Protein AF-A0A258ARG6-F1 (afdb_monomer)

Structure (mmCIF, N/CA/C/O back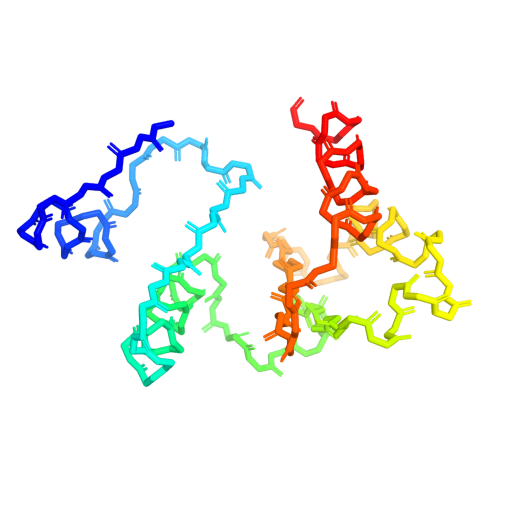bone):
data_AF-A0A258ARG6-F1
#
_entry.id   AF-A0A258ARG6-F1
#
loop_
_atom_site.group_PDB
_atom_site.id
_atom_site.type_symbol
_atom_site.label_atom_id
_atom_site.label_alt_id
_atom_site.label_comp_id
_atom_site.label_asym_id
_atom_site.label_entity_id
_atom_site.label_seq_id
_atom_site.pdbx_PDB_ins_code
_atom_site.Cartn_x
_atom_site.Cartn_y
_atom_site.Cartn_z
_atom_site.occupancy
_atom_site.B_iso_or_equiv
_atom_site.auth_seq_id
_atom_site.auth_comp_id
_atom_site.auth_asym_id
_atom_site.auth_atom_id
_atom_site.pdbx_PDB_model_num
ATOM 1 N N . MET A 1 1 ? -14.147 3.938 -5.040 1.00 82.50 1 MET A N 1
ATOM 2 C CA . MET A 1 1 ? -14.724 4.902 -4.072 1.00 82.50 1 MET A CA 1
ATOM 3 C C . MET A 1 1 ? -13.710 6.011 -3.817 1.00 82.50 1 MET A C 1
ATOM 5 O O . MET A 1 1 ? -12.545 5.684 -3.642 1.00 82.50 1 MET A O 1
ATOM 9 N N . LYS A 1 2 ? -14.116 7.288 -3.808 1.00 87.62 2 LYS A N 1
ATOM 10 C CA . LYS A 1 2 ? -13.242 8.425 -3.466 1.00 87.62 2 LYS A CA 1
ATOM 11 C C . LYS A 1 2 ? -13.753 9.072 -2.181 1.00 87.62 2 LYS A C 1
ATOM 13 O O . LYS A 1 2 ? -14.916 9.454 -2.134 1.00 87.62 2 LYS A O 1
ATOM 18 N N . LEU A 1 3 ? -12.889 9.199 -1.179 1.00 89.25 3 LEU A N 1
ATOM 19 C CA . LEU A 1 3 ? -13.179 9.879 0.085 1.00 89.25 3 LEU A CA 1
ATOM 20 C C . LEU A 1 3 ? -12.347 11.156 0.147 1.00 89.25 3 LEU A C 1
ATOM 22 O O . LEU A 1 3 ? -11.151 11.121 -0.142 1.00 89.25 3 LEU A O 1
ATOM 26 N N . VAL A 1 4 ? -12.974 12.282 0.484 1.00 90.06 4 VAL A N 1
ATOM 27 C CA . VAL A 1 4 ? -12.292 13.591 0.498 1.00 90.06 4 VAL A CA 1
ATOM 28 C C . VAL A 1 4 ? -12.453 14.287 1.840 1.00 90.06 4 VAL A C 1
ATOM 30 O O . VAL A 1 4 ? -11.516 14.927 2.316 1.00 90.06 4 VAL A O 1
ATOM 33 N N . LYS A 1 5 ? -13.621 14.167 2.479 1.00 90.88 5 LYS A N 1
ATOM 34 C CA . LYS A 1 5 ? -13.854 14.829 3.761 1.00 90.88 5 LYS A CA 1
ATOM 35 C C . LYS A 1 5 ? -13.190 14.034 4.876 1.00 90.88 5 LYS A C 1
ATOM 37 O O . LYS A 1 5 ? -13.329 12.817 4.955 1.00 90.88 5 LYS A O 1
ATOM 42 N N . ARG A 1 6 ? -12.511 14.738 5.782 1.00 89.44 6 ARG A N 1
ATOM 43 C CA . ARG A 1 6 ? -11.816 14.131 6.925 1.00 89.44 6 ARG A CA 1
ATOM 44 C C . ARG A 1 6 ? -12.701 13.164 7.741 1.00 89.44 6 ARG A C 1
ATOM 46 O O . ARG A 1 6 ? -12.235 12.050 7.961 1.00 89.44 6 ARG A O 1
ATOM 53 N N . PRO A 1 7 ? -13.960 13.496 8.097 1.00 92.62 7 PRO A N 1
ATOM 54 C CA . PRO 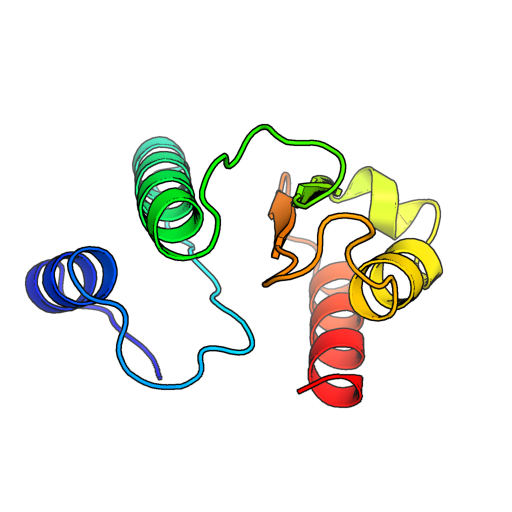A 1 7 ? -14.817 12.568 8.841 1.00 92.62 7 PRO A CA 1
ATOM 55 C C . PRO A 1 7 ? -15.118 11.267 8.084 1.00 92.62 7 PRO A C 1
ATOM 57 O O . PRO A 1 7 ? -15.183 10.203 8.687 1.00 92.62 7 PRO A O 1
ATOM 60 N N . GLU A 1 8 ? -15.262 11.331 6.756 1.00 91.69 8 GLU A N 1
ATOM 61 C CA . GLU A 1 8 ? -15.515 10.149 5.918 1.00 91.69 8 GLU A CA 1
ATOM 62 C C . GLU A 1 8 ? -14.287 9.230 5.878 1.00 91.69 8 GLU A C 1
ATOM 64 O O . GLU A 1 8 ? -14.414 8.009 5.950 1.00 91.69 8 GLU A O 1
ATOM 69 N N . ILE A 1 9 ? -13.090 9.822 5.803 1.00 92.38 9 ILE A N 1
ATOM 70 C CA . ILE A 1 9 ? -11.818 9.091 5.827 1.00 92.38 9 ILE A CA 1
ATOM 71 C C . ILE A 1 9 ? -11.631 8.405 7.183 1.00 92.38 9 ILE A C 1
ATOM 73 O O . ILE A 1 9 ? -11.323 7.218 7.226 1.00 92.38 9 ILE A O 1
ATOM 77 N N . GLU A 1 10 ? -11.833 9.126 8.287 1.00 92.06 10 GLU A N 1
ATOM 78 C CA . GLU A 1 10 ? -11.692 8.576 9.641 1.00 92.06 10 GLU A CA 1
ATOM 79 C C . GLU A 1 10 ? -12.705 7.450 9.902 1.00 92.06 10 GLU A C 1
ATOM 81 O O . GLU A 1 10 ? -12.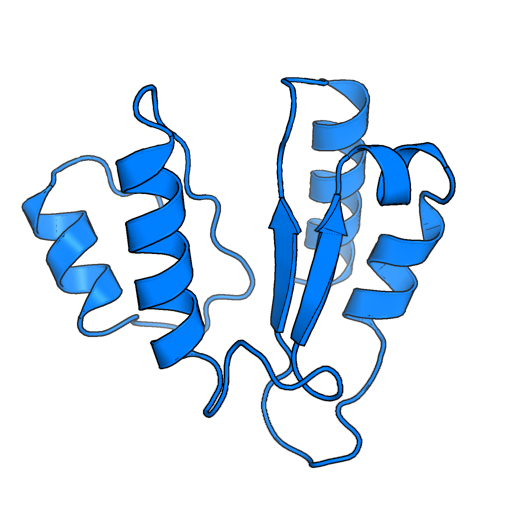326 6.391 10.404 1.00 92.06 10 GLU A O 1
ATOM 86 N N . ALA A 1 11 ? -13.963 7.619 9.479 1.00 92.38 11 ALA A N 1
ATOM 87 C CA . ALA A 1 11 ? -14.983 6.576 9.579 1.00 92.38 11 ALA A CA 1
ATOM 88 C C . ALA A 1 11 ? -14.608 5.316 8.779 1.00 92.38 11 ALA A C 1
ATOM 90 O O . ALA A 1 11 ? -14.757 4.195 9.274 1.00 92.38 11 ALA A O 1
ATOM 91 N N . PHE A 1 12 ? -14.075 5.487 7.566 1.00 92.19 12 PHE A N 1
ATOM 92 C CA . PHE A 1 12 ? -13.604 4.374 6.746 1.00 92.19 12 PHE A CA 1
ATOM 93 C C . PHE A 1 12 ? -12.395 3.660 7.361 1.00 92.19 12 PHE A C 1
ATOM 95 O O . PHE A 1 12 ? -12.366 2.435 7.392 1.00 92.19 12 PHE A O 1
ATOM 102 N N . LEU A 1 13 ? -11.412 4.395 7.888 1.00 91.44 13 LEU A N 1
ATOM 103 C CA . LEU A 1 13 ? -10.243 3.798 8.546 1.00 91.44 13 LEU A CA 1
ATOM 104 C C . LEU A 1 13 ? -10.622 3.057 9.836 1.00 91.44 13 LEU A C 1
ATOM 106 O O . LEU A 1 13 ? -10.018 2.035 10.163 1.00 91.44 13 LEU A O 1
ATOM 110 N N . ALA A 1 14 ? -11.634 3.541 10.562 1.00 91.69 14 ALA A N 1
ATOM 111 C CA . ALA A 1 14 ? -12.135 2.878 11.760 1.00 91.69 14 ALA A CA 1
ATOM 112 C C . ALA A 1 14 ? -12.783 1.523 11.436 1.00 91.69 14 ALA A C 1
ATOM 114 O O . ALA A 1 14 ? -12.536 0.536 12.139 1.00 91.69 14 ALA A O 1
ATOM 115 N N . LYS A 1 15 ? -13.584 1.471 10.365 1.00 89.88 15 LYS A N 1
ATOM 116 C CA . LYS A 1 15 ? -14.265 0.261 9.898 1.00 89.88 15 LYS A CA 1
ATOM 117 C C . LYS A 1 15 ? -14.288 0.224 8.364 1.00 89.88 15 LYS A C 1
ATOM 119 O O . LYS A 1 15 ? -15.264 0.691 7.773 1.00 89.88 15 LYS A O 1
ATOM 124 N N . PRO A 1 16 ? -13.257 -0.349 7.717 1.00 86.00 16 PRO A N 1
ATOM 125 C CA . PRO A 1 16 ? -13.226 -0.473 6.264 1.00 86.00 16 PRO A CA 1
ATOM 126 C C . PRO A 1 16 ? -14.390 -1.360 5.804 1.00 86.00 16 PRO A C 1
ATOM 128 O O . PRO A 1 16 ? -14.514 -2.502 6.245 1.00 86.00 16 PRO A O 1
ATOM 131 N N . GLN A 1 17 ? -15.286 -0.819 4.978 1.00 74.31 17 GLN A N 1
ATOM 132 C CA . GLN A 1 17 ? -16.470 -1.533 4.485 1.00 74.31 17 GLN A CA 1
ATOM 133 C C . GLN A 1 17 ? -16.260 -1.987 3.035 1.00 74.31 17 GLN A C 1
ATOM 135 O O . GLN A 1 17 ? -15.626 -1.269 2.263 1.00 74.31 17 GLN A O 1
ATOM 140 N N . ALA A 1 18 ? -16.860 -3.133 2.681 1.00 63.12 18 ALA A N 1
ATOM 141 C CA . ALA A 1 18 ? -16.764 -3.839 1.392 1.00 63.12 18 ALA A CA 1
ATOM 142 C C . ALA A 1 18 ? -15.425 -4.573 1.150 1.00 63.12 18 ALA A C 1
ATOM 144 O O . ALA A 1 18 ? -14.423 -4.273 1.808 1.00 63.12 18 ALA A O 1
ATOM 145 N N . PRO A 1 19 ? -15.372 -5.558 0.227 1.00 74.56 19 PRO A N 1
ATOM 146 C CA . PRO A 1 19 ? -14.091 -6.068 -0.239 1.00 74.56 19 PRO A CA 1
ATOM 147 C C . PRO A 1 19 ? -13.318 -4.925 -0.909 1.00 74.56 19 PRO A C 1
ATOM 149 O O . PRO A 1 19 ? -13.665 -4.448 -1.986 1.00 74.56 19 PRO A O 1
ATOM 152 N N . ILE A 1 20 ? -12.285 -4.445 -0.222 1.00 79.50 20 ILE A N 1
ATOM 153 C CA . ILE A 1 20 ? -11.331 -3.476 -0.756 1.00 79.50 20 ILE A CA 1
ATOM 154 C C . ILE A 1 20 ? -10.202 -4.276 -1.401 1.00 79.50 20 ILE A C 1
ATOM 156 O O . ILE A 1 20 ? -9.411 -4.901 -0.692 1.00 79.50 20 ILE A O 1
ATOM 160 N N . ASN A 1 21 ? -10.132 -4.256 -2.731 1.00 85.00 21 ASN A N 1
ATOM 161 C CA . ASN A 1 21 ? -9.046 -4.910 -3.470 1.00 85.00 21 ASN A CA 1
ATOM 162 C C . ASN A 1 21 ? -7.782 -4.034 -3.458 1.00 85.00 21 ASN A C 1
ATOM 164 O O . ASN A 1 21 ? -6.677 -4.547 -3.338 1.00 85.00 21 ASN A O 1
ATOM 168 N N . ALA A 1 22 ? -7.945 -2.705 -3.470 1.00 89.50 22 ALA A N 1
ATOM 169 C CA . ALA A 1 22 ? -6.850 -1.752 -3.298 1.00 89.50 22 ALA A CA 1
ATOM 170 C C . ALA A 1 22 ? -7.314 -0.415 -2.703 1.00 89.50 22 ALA A C 1
ATOM 172 O O . ALA A 1 22 ? -8.474 -0.015 -2.836 1.00 89.50 22 ALA A O 1
ATOM 173 N N . CYS A 1 23 ? -6.381 0.300 -2.071 1.00 91.94 23 CYS A N 1
ATOM 174 C CA . CYS A 1 23 ? -6.590 1.643 -1.541 1.00 91.94 23 CYS A CA 1
ATOM 175 C C . CYS A 1 23 ? -5.381 2.530 -1.862 1.00 91.94 23 CYS A C 1
ATOM 177 O O . CYS A 1 23 ? -4.250 2.179 -1.531 1.00 91.94 23 CYS A O 1
ATOM 179 N N . LEU A 1 24 ? -5.633 3.690 -2.472 1.00 92.19 24 LEU A N 1
ATOM 180 C CA . LEU A 1 24 ? -4.631 4.731 -2.686 1.00 92.19 24 LEU A CA 1
ATOM 181 C C . LEU A 1 24 ? -4.829 5.837 -1.649 1.00 92.19 24 LEU A C 1
ATOM 183 O O . LEU A 1 24 ? -5.888 6.464 -1.595 1.00 92.19 24 LEU A O 1
ATOM 187 N N . ILE A 1 25 ? -3.794 6.096 -0.854 1.00 93.44 25 ILE A N 1
ATOM 188 C CA . ILE A 1 25 ? -3.768 7.182 0.126 1.00 93.44 25 ILE A CA 1
ATOM 189 C C . ILE A 1 25 ? -2.721 8.184 -0.335 1.00 93.44 25 ILE A C 1
ATOM 191 O O . ILE A 1 25 ? -1.543 7.856 -0.435 1.00 93.44 25 ILE A O 1
ATOM 195 N N . TYR A 1 26 ? -3.160 9.406 -0.617 1.00 92.00 26 TYR A N 1
ATOM 196 C CA . TYR A 1 26 ? -2.316 10.467 -1.151 1.00 92.00 26 TYR A CA 1
ATOM 197 C C . TYR A 1 26 ? -2.705 11.815 -0.538 1.00 92.00 26 TYR A C 1
ATOM 199 O O . TYR A 1 26 ? -3.824 12.001 -0.052 1.00 92.00 26 TYR A O 1
ATOM 207 N N . GLY A 1 27 ? -1.772 12.761 -0.545 1.00 90.62 27 GLY A N 1
ATOM 208 C CA . GLY A 1 27 ? -1.974 14.090 0.018 1.00 90.62 27 GLY A CA 1
ATOM 209 C C . GLY A 1 27 ? -0.665 14.861 0.139 1.00 90.62 27 GLY A C 1
ATOM 210 O O . GLY A 1 27 ? 0.413 14.290 0.023 1.00 90.62 27 GLY A O 1
ATOM 211 N N . LYS A 1 28 ? -0.771 16.170 0.391 1.00 89.25 28 LYS A N 1
ATOM 212 C CA . LYS A 1 28 ? 0.396 17.057 0.552 1.00 89.25 28 LYS A CA 1
ATOM 213 C C . LYS A 1 28 ? 1.210 16.750 1.815 1.00 89.25 28 LYS A C 1
ATOM 215 O O . LYS A 1 28 ? 2.405 17.013 1.854 1.00 89.25 28 LYS A O 1
ATOM 220 N N . ASP A 1 29 ? 0.555 16.216 2.845 1.00 92.94 29 ASP A N 1
ATOM 221 C CA . ASP A 1 29 ? 1.170 15.870 4.125 1.00 92.94 29 ASP A CA 1
ATOM 222 C C . ASP A 1 29 ? 1.559 14.387 4.145 1.00 92.94 29 ASP A C 1
ATOM 224 O O . ASP A 1 29 ? 0.716 13.496 4.288 1.00 92.94 29 ASP A O 1
ATOM 228 N N . ARG A 1 30 ? 2.863 14.131 4.009 1.00 89.88 30 ARG A N 1
ATOM 229 C CA . ARG A 1 30 ? 3.426 12.777 4.015 1.00 89.88 30 ARG A CA 1
ATOM 230 C C . ARG A 1 30 ? 3.241 12.074 5.363 1.00 89.88 30 ARG A C 1
ATOM 232 O O . ARG A 1 30 ? 3.059 10.859 5.376 1.00 89.88 30 ARG A O 1
ATOM 239 N N . GLY A 1 31 ? 3.255 12.813 6.473 1.00 93.62 31 GLY A N 1
ATOM 240 C CA . GLY A 1 31 ? 3.026 12.268 7.811 1.00 93.62 31 GLY A CA 1
ATOM 241 C C . GLY A 1 31 ? 1.619 11.694 7.934 1.00 93.62 31 GLY A C 1
ATOM 242 O O . GLY A 1 31 ? 1.463 10.517 8.257 1.00 93.62 31 GLY A O 1
ATOM 243 N N . GLN A 1 32 ? 0.605 12.474 7.551 1.00 93.12 32 GLN A N 1
ATOM 244 C CA . GLN A 1 32 ? -0.790 12.014 7.544 1.00 93.12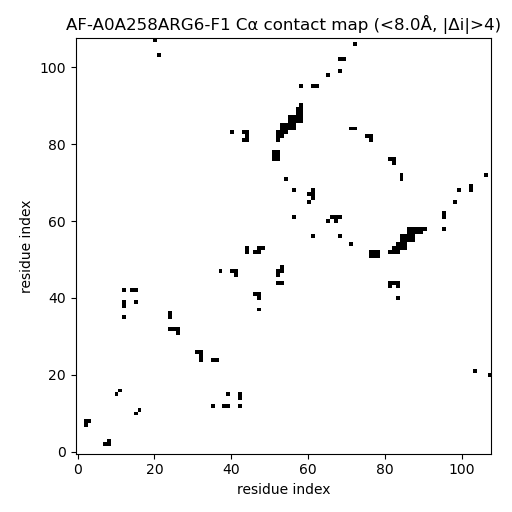 32 GLN A CA 1
ATOM 245 C C . GLN A 1 32 ? -1.025 10.841 6.587 1.00 93.12 32 GLN A C 1
ATOM 247 O O . GLN A 1 32 ? -1.792 9.931 6.905 1.00 93.12 32 GLN A O 1
ATOM 252 N N . VAL A 1 33 ? -0.387 10.838 5.412 1.00 93.31 33 VAL A N 1
ATOM 253 C CA . VAL A 1 33 ? -0.480 9.707 4.472 1.00 93.31 33 VAL A CA 1
ATOM 254 C C . VAL A 1 33 ? 0.060 8.430 5.115 1.00 93.31 33 VAL A C 1
ATOM 256 O O . VAL A 1 33 ? -0.615 7.400 5.086 1.00 93.31 33 VAL A O 1
ATOM 259 N N . ILE A 1 34 ? 1.242 8.497 5.736 1.00 92.94 34 ILE A N 1
ATOM 260 C CA . ILE A 1 34 ? 1.866 7.351 6.409 1.00 92.94 34 ILE A CA 1
ATOM 261 C C . ILE A 1 34 ? 1.008 6.872 7.583 1.00 92.94 34 ILE A C 1
ATOM 263 O O . ILE A 1 34 ? 0.767 5.670 7.710 1.00 92.94 34 ILE A O 1
ATOM 267 N N . GLU A 1 35 ? 0.519 7.791 8.415 1.00 94.25 35 GLU A N 1
ATOM 268 C CA . GLU A 1 35 ? -0.326 7.480 9.570 1.00 94.25 35 GLU A CA 1
ATOM 269 C C . GLU A 1 35 ? -1.593 6.727 9.144 1.00 94.25 35 GLU A C 1
ATOM 271 O O . GLU A 1 35 ? -1.868 5.630 9.635 1.00 94.25 35 GLU A O 1
ATOM 276 N N . ARG A 1 36 ? -2.318 7.254 8.151 1.00 94.50 36 ARG A N 1
ATOM 277 C CA . ARG A 1 36 ? -3.544 6.631 7.630 1.00 94.50 36 ARG A CA 1
ATOM 278 C C . ARG A 1 36 ? -3.274 5.295 6.947 1.00 94.50 36 ARG A C 1
ATOM 280 O O . ARG A 1 36 ? -4.053 4.360 7.114 1.00 94.50 36 ARG A O 1
ATOM 287 N N . ALA A 1 37 ? -2.168 5.174 6.212 1.00 93.44 37 ALA A N 1
ATOM 288 C CA . ALA A 1 37 ? -1.776 3.913 5.590 1.00 93.44 37 ALA A CA 1
ATOM 289 C C . ALA A 1 37 ? -1.456 2.831 6.626 1.00 93.44 37 ALA A C 1
ATOM 291 O O . ALA A 1 37 ? -1.809 1.671 6.426 1.00 93.44 37 ALA A O 1
ATOM 292 N N . ASN A 1 38 ? -0.816 3.197 7.738 1.00 93.00 38 ASN A N 1
ATOM 293 C CA . ASN A 1 38 ? -0.553 2.270 8.836 1.00 93.00 38 ASN A CA 1
ATOM 294 C C . ASN A 1 38 ? -1.840 1.885 9.574 1.00 93.00 38 ASN A C 1
ATOM 296 O O . ASN A 1 38 ? -2.038 0.704 9.854 1.00 93.00 38 ASN A O 1
ATOM 300 N N . ALA A 1 39 ? -2.731 2.850 9.822 1.00 92.88 39 ALA A N 1
ATOM 301 C CA . ALA A 1 39 ? -4.034 2.591 10.426 1.00 92.88 39 ALA A CA 1
ATOM 302 C C . ALA A 1 39 ? -4.865 1.612 9.584 1.00 92.88 39 ALA A C 1
ATOM 304 O O . ALA A 1 39 ? -5.423 0.663 10.128 1.00 92.88 39 ALA A O 1
ATOM 305 N N . LEU A 1 40 ? -4.895 1.793 8.257 1.00 92.44 40 LEU A N 1
ATOM 306 C CA . LEU A 1 40 ? -5.579 0.868 7.357 1.00 92.44 40 LEU A CA 1
ATOM 307 C C . LEU A 1 40 ? -4.916 -0.513 7.353 1.00 92.44 40 LEU A C 1
ATOM 309 O O . LEU A 1 40 ? -5.615 -1.511 7.485 1.00 92.44 40 LEU A O 1
ATOM 313 N N . ALA A 1 41 ? -3.585 -0.589 7.247 1.00 91.00 41 ALA A N 1
ATOM 314 C CA . ALA A 1 41 ? -2.862 -1.863 7.231 1.00 91.00 41 ALA A CA 1
ATOM 315 C C . ALA A 1 41 ? -3.172 -2.722 8.469 1.00 91.00 41 ALA A C 1
ATOM 317 O O . ALA A 1 41 ? -3.462 -3.907 8.328 1.00 91.00 41 ALA A O 1
ATOM 318 N N . ALA A 1 42 ? -3.217 -2.107 9.656 1.00 90.44 42 ALA A N 1
ATOM 319 C CA . ALA A 1 42 ? -3.561 -2.778 10.912 1.00 90.44 42 ALA A CA 1
ATOM 320 C C . ALA A 1 42 ? -5.016 -3.288 10.983 1.00 90.44 42 ALA A C 1
ATOM 322 O O . ALA A 1 42 ? -5.354 -4.059 11.877 1.00 90.44 42 ALA A O 1
ATOM 323 N N . LYS A 1 43 ? -5.900 -2.859 10.071 1.00 89.31 43 LYS A N 1
ATOM 324 C CA . LYS A 1 43 ? -7.256 -3.418 9.923 1.00 89.31 43 LYS A CA 1
ATOM 325 C C . LYS A 1 43 ? -7.323 -4.584 8.939 1.00 89.31 43 LYS A C 1
ATOM 327 O O . LYS A 1 43 ? -8.306 -5.318 8.966 1.00 89.31 43 LYS A O 1
ATOM 332 N N . ILE A 1 44 ? -6.334 -4.727 8.055 1.00 86.56 44 ILE A N 1
ATOM 333 C CA . ILE A 1 44 ? -6.317 -5.753 7.002 1.00 86.56 44 ILE A CA 1
ATOM 334 C C . ILE A 1 44 ? -5.542 -6.995 7.444 1.00 86.56 44 ILE A C 1
ATOM 336 O O . ILE A 1 44 ? -5.987 -8.108 7.175 1.00 86.56 44 ILE A O 1
ATOM 340 N N . VAL A 1 45 ? -4.405 -6.804 8.117 1.00 86.69 45 VAL A N 1
ATOM 341 C CA . VAL A 1 45 ? -3.535 -7.883 8.604 1.00 86.69 45 VAL A CA 1
ATOM 342 C C . VAL A 1 45 ? -3.343 -7.784 10.113 1.00 86.69 45 VAL A C 1
ATOM 344 O O . VAL A 1 45 ? -3.368 -6.687 10.670 1.00 86.69 45 VAL A O 1
ATOM 347 N N . ALA A 1 46 ? -3.136 -8.930 10.768 1.00 84.38 46 ALA A N 1
ATOM 348 C CA . ALA A 1 46 ? -2.910 -8.992 12.213 1.00 84.38 46 ALA A CA 1
ATOM 349 C C . ALA A 1 46 ? -1.606 -8.287 12.625 1.00 84.38 46 ALA A C 1
ATOM 351 O O . ALA A 1 46 ? -1.598 -7.548 13.607 1.00 84.38 46 ALA A O 1
ATOM 352 N N . ASP A 1 47 ? -0.535 -8.468 11.844 1.00 85.88 47 ASP A N 1
ATOM 353 C CA . ASP A 1 47 ? 0.736 -7.769 12.028 1.00 85.88 47 ASP A CA 1
ATOM 354 C C . ASP A 1 47 ? 1.220 -7.136 10.708 1.00 85.88 47 ASP A C 1
ATOM 356 O O . ASP A 1 47 ? 1.675 -7.837 9.803 1.00 85.88 47 ASP A O 1
ATOM 360 N N . PRO A 1 48 ? 1.166 -5.796 10.578 1.00 85.06 48 PRO A N 1
ATOM 361 C CA . PRO A 1 48 ? 1.695 -5.068 9.424 1.00 85.06 48 PRO A CA 1
ATOM 362 C C . PRO A 1 48 ? 3.210 -5.186 9.195 1.00 85.06 48 PRO A C 1
ATOM 364 O O . PRO A 1 48 ? 3.702 -4.650 8.199 1.00 85.06 48 PRO A O 1
ATOM 367 N N . LYS A 1 49 ? 3.955 -5.782 10.132 1.00 84.94 49 LYS A N 1
ATOM 368 C CA . LYS A 1 49 ? 5.404 -6.003 10.053 1.00 84.94 49 LYS A CA 1
ATOM 369 C C . LYS A 1 49 ? 5.772 -7.448 9.728 1.00 84.94 49 LYS A C 1
ATOM 371 O O . LYS A 1 49 ? 6.959 -7.730 9.589 1.00 84.94 49 LYS A O 1
ATOM 376 N N . ASP A 1 50 ? 4.790 -8.335 9.609 1.00 84.62 50 ASP A N 1
ATOM 377 C CA . ASP A 1 50 ? 5.026 -9.732 9.273 1.00 84.62 50 ASP A CA 1
ATOM 378 C C . ASP A 1 50 ? 5.448 -9.863 7.796 1.00 84.62 50 ASP A C 1
ATOM 380 O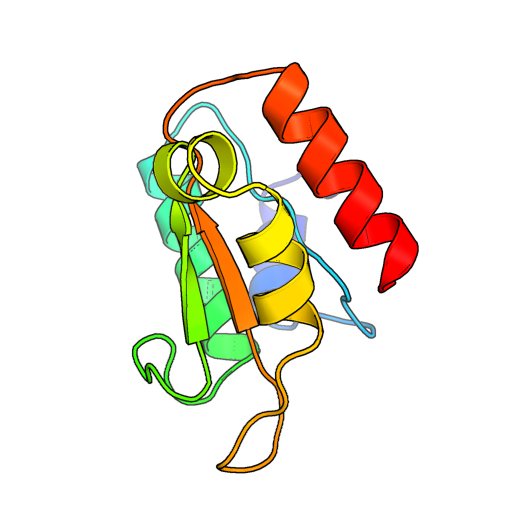 O . ASP A 1 50 ? 4.624 -9.619 6.908 1.00 84.62 50 ASP A O 1
ATOM 384 N N . PRO A 1 51 ? 6.700 -10.267 7.502 1.00 82.88 51 PRO A N 1
ATOM 385 C CA . PRO A 1 51 ? 7.197 -10.375 6.132 1.00 82.88 51 PRO A CA 1
ATOM 386 C C . PRO A 1 51 ? 6.516 -11.490 5.324 1.00 82.88 51 PRO A C 1
ATOM 388 O O . PRO A 1 51 ? 6.621 -11.506 4.101 1.00 82.88 51 PRO A O 1
ATOM 391 N N . PHE A 1 52 ? 5.816 -12.427 5.969 1.00 82.69 52 PHE A N 1
ATOM 392 C CA . PHE A 1 52 ? 5.106 -13.501 5.273 1.00 82.69 52 PHE A CA 1
ATOM 393 C C . PHE A 1 52 ? 3.744 -13.048 4.741 1.00 82.69 52 PHE A C 1
ATOM 395 O O . PHE A 1 52 ? 3.276 -13.543 3.713 1.00 82.69 52 PHE A O 1
ATOM 402 N N . ASN A 1 53 ? 3.117 -12.096 5.433 1.00 84.88 53 ASN A N 1
ATOM 403 C CA . ASN A 1 53 ? 1.794 -11.574 5.104 1.00 84.88 53 ASN A CA 1
ATOM 404 C C . ASN A 1 53 ? 1.833 -10.179 4.478 1.00 84.88 53 ASN A C 1
ATOM 406 O O . ASN A 1 53 ? 0.846 -9.770 3.862 1.00 84.88 53 ASN A O 1
ATOM 410 N N . VAL A 1 54 ? 2.946 -9.454 4.617 1.00 89.81 54 VAL A N 1
ATOM 411 C CA . VAL A 1 54 ? 3.093 -8.083 4.134 1.00 89.81 54 VAL A CA 1
ATOM 412 C C . VAL A 1 54 ? 4.339 -7.925 3.280 1.00 89.81 54 VAL A C 1
ATOM 414 O O . VAL A 1 54 ? 5.460 -8.029 3.771 1.00 89.81 54 VAL A O 1
ATOM 417 N N . SER A 1 55 ? 4.131 -7.543 2.025 1.00 92.25 55 SER A N 1
ATOM 418 C CA . SER A 1 55 ? 5.210 -7.157 1.115 1.00 92.25 55 SER A CA 1
ATOM 419 C C . SER A 1 55 ? 5.255 -5.647 0.988 1.00 92.25 55 SER A C 1
ATOM 421 O O . SER A 1 55 ? 4.228 -5.000 0.772 1.00 92.25 55 SER A O 1
ATOM 423 N N . ILE A 1 56 ? 6.443 -5.066 1.128 1.00 92.12 56 ILE A N 1
ATOM 424 C CA . ILE A 1 56 ? 6.656 -3.629 0.959 1.00 92.12 56 ILE A CA 1
ATOM 425 C C . ILE A 1 56 ? 7.529 -3.421 -0.270 1.00 92.12 56 ILE A C 1
ATOM 427 O O . ILE A 1 56 ? 8.689 -3.815 -0.275 1.00 92.12 56 ILE A O 1
ATOM 431 N N . LEU A 1 57 ? 6.968 -2.757 -1.275 1.00 92.50 57 LEU A N 1
ATOM 432 C CA . LEU A 1 57 ? 7.657 -2.348 -2.491 1.00 92.50 57 LEU A CA 1
ATOM 433 C C . LEU A 1 57 ? 7.855 -0.833 -2.492 1.00 92.50 57 LEU A C 1
ATOM 435 O O . LEU A 1 57 ? 7.038 -0.077 -1.958 1.00 92.50 57 LEU A O 1
ATOM 439 N N . THR A 1 58 ? 8.945 -0.383 -3.094 1.00 92.31 58 THR A N 1
ATOM 440 C CA . THR A 1 58 ? 9.242 1.030 -3.348 1.00 92.31 58 THR A CA 1
ATOM 441 C C . THR A 1 58 ? 9.201 1.330 -4.841 1.00 92.31 58 THR A C 1
ATOM 443 O O . THR A 1 58 ? 9.224 0.415 -5.661 1.00 92.31 58 THR A O 1
ATOM 446 N N . ASP A 1 59 ? 9.209 2.613 -5.204 1.00 90.81 59 ASP A N 1
ATOM 447 C CA . ASP A 1 59 ? 9.349 3.033 -6.607 1.00 90.81 59 ASP A CA 1
ATOM 448 C C . ASP A 1 59 ? 10.558 2.371 -7.277 1.00 90.81 59 ASP A C 1
ATOM 450 O O . ASP A 1 59 ? 10.451 1.864 -8.387 1.00 90.81 59 ASP A O 1
ATOM 454 N N . SER A 1 60 ? 11.696 2.326 -6.577 1.00 89.50 60 SER A N 1
ATOM 455 C CA . SER A 1 60 ? 12.924 1.708 -7.081 1.00 89.50 60 SER A CA 1
ATOM 456 C C . SER A 1 60 ? 12.810 0.201 -7.277 1.00 89.50 60 SER A C 1
ATOM 458 O O . SER A 1 60 ? 13.425 -0.322 -8.198 1.00 89.50 60 SER A O 1
ATOM 460 N N . ASP A 1 61 ? 12.039 -0.495 -6.435 1.00 90.56 61 ASP A N 1
ATOM 46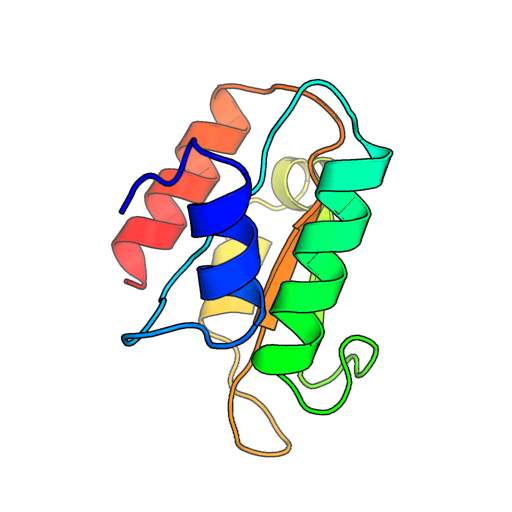1 C CA . ASP A 1 61 ? 11.832 -1.937 -6.598 1.00 90.56 61 ASP A CA 1
ATOM 462 C C . ASP A 1 61 ? 11.095 -2.236 -7.902 1.00 90.56 61 ASP A C 1
ATOM 464 O O . ASP A 1 61 ? 11.488 -3.139 -8.631 1.00 90.56 61 ASP A O 1
ATOM 468 N N . ILE A 1 62 ? 10.053 -1.455 -8.194 1.00 88.94 62 ILE A N 1
ATOM 469 C CA . ILE A 1 62 ? 9.209 -1.648 -9.376 1.00 88.94 62 ILE A CA 1
ATOM 470 C C . ILE A 1 62 ? 9.910 -1.126 -10.638 1.00 88.94 62 ILE A C 1
ATOM 472 O O . ILE A 1 62 ? 9.785 -1.722 -11.700 1.00 88.94 62 ILE A O 1
ATOM 476 N N . ASP A 1 63 ? 10.675 -0.034 -10.535 1.00 88.00 63 ASP A N 1
ATOM 477 C CA . ASP A 1 63 ? 11.489 0.466 -11.650 1.00 88.00 63 ASP A CA 1
ATOM 478 C C . ASP A 1 63 ? 12.579 -0.540 -12.054 1.00 88.00 63 ASP A C 1
ATOM 480 O O . ASP A 1 63 ? 12.901 -0.658 -13.236 1.00 88.00 63 ASP A O 1
ATOM 484 N N . HIS A 1 64 ? 13.177 -1.234 -11.079 1.00 88.94 64 HIS A N 1
ATOM 485 C CA . HIS A 1 64 ? 14.216 -2.227 -11.342 1.00 88.94 64 HIS A CA 1
ATOM 486 C C . HIS A 1 64 ? 13.637 -3.532 -11.893 1.00 88.94 64 HIS A C 1
ATOM 488 O O . HIS A 1 64 ? 14.202 -4.104 -12.823 1.00 88.94 64 HIS A O 1
ATOM 494 N N . ASP A 1 65 ? 12.514 -3.978 -11.330 1.00 87.56 65 ASP A N 1
ATOM 495 C CA . ASP A 1 65 ? 11.816 -5.187 -11.747 1.00 87.56 65 ASP A CA 1
ATOM 496 C C . ASP A 1 65 ? 10.292 -4.966 -11.736 1.00 87.56 65 ASP A C 1
ATOM 498 O O . ASP A 1 65 ? 9.639 -5.112 -10.697 1.00 87.56 65 ASP A O 1
ATOM 502 N N . PRO A 1 66 ? 9.700 -4.623 -12.895 1.00 83.56 66 PRO A N 1
ATOM 503 C CA . PRO A 1 66 ? 8.260 -4.423 -13.003 1.00 83.56 66 PRO A CA 1
ATOM 504 C C . PRO A 1 66 ? 7.434 -5.684 -12.722 1.00 83.56 66 PRO A C 1
ATOM 506 O O . PRO A 1 66 ? 6.302 -5.563 -12.255 1.00 83.56 66 PRO A O 1
ATOM 509 N N . ALA A 1 67 ? 7.981 -6.881 -12.979 1.00 88.00 67 ALA A N 1
ATOM 510 C CA . ALA A 1 67 ? 7.273 -8.147 -12.765 1.00 88.00 67 ALA A CA 1
ATOM 511 C C . ALA A 1 67 ? 7.087 -8.454 -11.272 1.00 88.00 67 ALA A C 1
ATOM 513 O O . ALA A 1 67 ? 6.111 -9.093 -10.883 1.00 88.00 67 ALA A O 1
ATOM 514 N N . LYS A 1 68 ? 7.957 -7.897 -10.420 1.00 89.94 68 LYS A N 1
ATOM 515 C CA . LYS A 1 68 ? 7.907 -8.047 -8.962 1.00 89.94 68 LYS A CA 1
ATOM 516 C C . LYS A 1 68 ? 6.549 -7.679 -8.366 1.00 89.94 68 LYS A C 1
ATOM 518 O O . LYS A 1 68 ? 6.121 -8.297 -7.400 1.00 89.94 68 LYS A O 1
ATOM 523 N N . LEU A 1 69 ? 5.851 -6.679 -8.911 1.00 89.62 69 LEU A N 1
ATOM 524 C CA . LEU A 1 69 ? 4.517 -6.331 -8.415 1.00 89.62 69 LEU A CA 1
ATOM 525 C C . LEU A 1 69 ? 3.506 -7.460 -8.662 1.00 89.62 69 LEU A C 1
ATOM 527 O O . LEU A 1 69 ? 2.756 -7.808 -7.752 1.00 89.62 69 LEU A O 1
ATOM 531 N N . ASP A 1 70 ? 3.496 -8.030 -9.864 1.00 90.06 70 ASP A N 1
ATOM 532 C CA . ASP A 1 70 ? 2.568 -9.102 -10.237 1.00 90.06 70 ASP A CA 1
ATOM 533 C C . ASP A 1 70 ? 2.877 -10.394 -9.463 1.00 90.06 70 ASP A C 1
ATOM 535 O O . ASP A 1 70 ? 1.962 -11.075 -8.984 1.00 90.06 70 ASP A O 1
ATOM 539 N N . ASP A 1 71 ? 4.162 -10.683 -9.248 1.00 89.94 71 ASP A N 1
ATOM 540 C CA . ASP A 1 71 ? 4.610 -11.805 -8.422 1.00 89.94 71 ASP A CA 1
ATOM 541 C C . ASP A 1 71 ? 4.097 -11.673 -6.981 1.00 89.94 71 ASP A C 1
ATOM 543 O O . ASP A 1 71 ? 3.528 -12.612 -6.421 1.00 89.94 71 ASP A O 1
ATOM 547 N N . GLU A 1 72 ? 4.224 -10.485 -6.385 1.00 89.50 72 GLU A N 1
ATOM 548 C CA . GLU A 1 72 ? 3.777 -10.218 -5.015 1.00 89.50 72 GLU A CA 1
ATOM 549 C C . GLU A 1 72 ? 2.252 -10.260 -4.856 1.00 89.50 72 GLU A C 1
ATOM 551 O O . GLU A 1 72 ? 1.754 -10.660 -3.796 1.00 89.50 72 GLU A O 1
ATOM 556 N N . LEU A 1 73 ? 1.513 -9.857 -5.895 1.00 88.44 73 LEU A N 1
ATOM 557 C CA . LEU A 1 73 ? 0.050 -9.925 -5.945 1.00 88.44 73 LEU A CA 1
ATOM 558 C C . LEU A 1 73 ? -0.463 -11.361 -6.124 1.00 88.44 73 LEU A C 1
ATOM 560 O O . LEU A 1 73 ? -1.532 -11.691 -5.610 1.00 88.44 73 LEU A O 1
ATOM 564 N N . THR A 1 74 ? 0.292 -12.213 -6.821 1.00 87.19 74 THR A N 1
ATOM 565 C CA . THR A 1 74 ? -0.063 -13.623 -7.067 1.00 87.19 74 THR A CA 1
ATOM 566 C C . THR A 1 74 ? 0.409 -14.547 -5.939 1.00 87.19 74 THR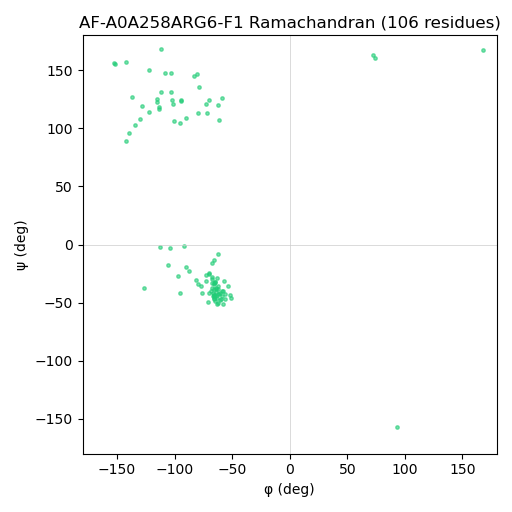 A C 1
ATOM 568 O O . THR A 1 74 ? -0.146 -15.631 -5.738 1.00 87.19 74 THR A O 1
ATOM 571 N N . ALA A 1 75 ? 1.417 -14.122 -5.174 1.00 85.44 75 ALA A N 1
ATOM 572 C CA . ALA A 1 75 ? 1.966 -14.880 -4.061 1.00 85.44 75 ALA A CA 1
ATOM 573 C C . ALA A 1 75 ? 0.899 -15.187 -2.997 1.00 85.44 75 ALA A C 1
ATOM 575 O O . ALA A 1 75 ? 0.233 -14.304 -2.452 1.00 85.44 75 ALA A O 1
ATOM 576 N N . GLN A 1 76 ? 0.764 -16.469 -2.656 1.00 77.12 76 GLN A N 1
ATOM 577 C CA . GLN A 1 76 ? -0.142 -16.913 -1.599 1.00 77.12 76 GLN A CA 1
ATOM 578 C C . GLN A 1 76 ? 0.490 -16.715 -0.216 1.00 77.12 76 GLN A C 1
ATOM 580 O O . GLN A 1 76 ? 1.701 -16.852 -0.042 1.00 77.12 76 GLN A O 1
ATOM 585 N N . SER A 1 77 ? -0.334 -16.413 0.793 1.00 75.31 77 SER A N 1
ATOM 586 C CA . SER A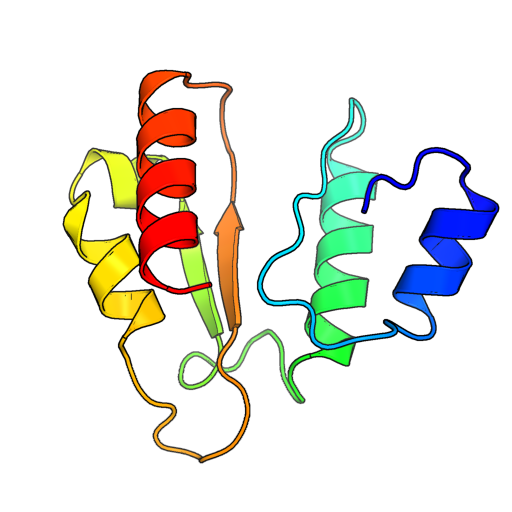 1 77 ? 0.137 -16.403 2.182 1.00 75.31 77 SER A CA 1
ATOM 587 C C . SER A 1 77 ? 0.418 -17.830 2.654 1.00 75.31 77 SER A C 1
ATOM 589 O O . SER A 1 77 ? -0.473 -18.679 2.645 1.00 75.31 77 SER A O 1
ATOM 591 N N . LEU A 1 78 ? 1.642 -18.072 3.129 1.00 74.31 78 LEU A N 1
ATOM 592 C CA . LEU A 1 78 ? 2.048 -19.357 3.709 1.00 74.31 78 LEU A CA 1
ATOM 593 C C . LEU A 1 78 ? 1.385 -19.635 5.065 1.00 74.31 78 LEU A C 1
ATOM 595 O O . LEU A 1 78 ? 1.251 -20.791 5.454 1.00 74.31 78 LEU A O 1
ATOM 599 N N . MET A 1 79 ? 0.979 -18.586 5.786 1.00 72.88 79 MET A N 1
ATOM 600 C CA . MET A 1 79 ? 0.341 -18.690 7.106 1.00 72.88 79 MET A CA 1
ATOM 601 C C . MET A 1 79 ? -1.191 -18.748 7.015 1.00 72.88 79 MET A C 1
ATOM 603 O O . MET A 1 79 ? -1.874 -18.860 8.033 1.00 72.88 79 MET A O 1
ATOM 607 N N . GLY A 1 80 ? -1.739 -18.680 5.798 1.00 70.56 80 GLY A N 1
ATOM 608 C CA . GLY A 1 80 ? -3.166 -18.511 5.564 1.00 70.56 80 GLY A CA 1
ATOM 609 C C . GLY A 1 80 ? -3.655 -17.096 5.896 1.00 70.56 80 GLY A C 1
ATOM 610 O O . GLY A 1 80 ? -3.004 -16.310 6.581 1.00 70.56 80 GLY A O 1
ATOM 611 N N . GLY A 1 81 ? -4.837 -16.752 5.386 1.00 77.25 81 GLY A N 1
ATOM 612 C CA . GLY A 1 81 ? -5.438 -15.433 5.582 1.00 77.25 81 GLY A CA 1
ATOM 613 C C . GLY A 1 81 ? -5.125 -14.442 4.461 1.00 77.25 81 GLY A C 1
ATOM 614 O O . GLY A 1 81 ? -4.888 -14.819 3.314 1.00 77.25 81 GLY A O 1
ATOM 615 N N . ARG A 1 82 ? -5.220 -13.147 4.779 1.00 80.31 82 ARG A N 1
ATOM 616 C CA . ARG A 1 82 ? -5.151 -12.059 3.795 1.00 80.31 82 ARG A CA 1
ATOM 617 C C . ARG A 1 82 ? -3.720 -11.531 3.679 1.00 80.31 82 ARG A C 1
ATOM 619 O O . ARG A 1 82 ? -3.156 -11.089 4.673 1.00 80.31 82 ARG A O 1
ATOM 626 N N . ARG A 1 83 ? -3.165 -11.537 2.465 1.00 86.25 83 ARG A N 1
ATOM 627 C CA . ARG A 1 83 ? -1.885 -10.887 2.139 1.00 86.25 83 ARG A CA 1
ATOM 628 C C . ARG A 1 83 ? -2.106 -9.399 1.865 1.00 86.25 83 ARG A C 1
ATOM 630 O O . ARG A 1 83 ? -3.132 -9.011 1.303 1.00 86.25 83 ARG A O 1
ATOM 637 N N . LEU A 1 84 ? -1.144 -8.570 2.251 1.00 90.56 84 LEU A N 1
ATOM 638 C CA . LEU A 1 84 ? -1.136 -7.133 2.006 1.00 90.56 84 LEU A CA 1
ATOM 639 C C . LEU A 1 84 ? 0.128 -6.745 1.232 1.00 90.56 84 LEU A C 1
ATOM 641 O O . LEU A 1 84 ? 1.228 -6.776 1.772 1.00 90.56 84 LEU A O 1
ATOM 645 N N . VAL A 1 85 ? -0.037 -6.292 -0.008 1.00 92.38 85 VAL A N 1
ATOM 646 C CA . VAL A 1 85 ? 1.047 -5.664 -0.774 1.00 92.38 85 VAL A CA 1
ATOM 647 C C . VAL A 1 85 ? 0.959 -4.150 -0.587 1.00 92.38 85 VAL A C 1
ATOM 649 O O . VAL A 1 85 ? -0.084 -3.539 -0.826 1.00 92.38 85 VAL A O 1
ATOM 652 N N . ARG A 1 86 ? 2.040 -3.527 -0.112 1.00 92.88 86 ARG A N 1
ATOM 653 C CA . ARG A 1 86 ? 2.138 -2.081 0.130 1.00 92.88 86 ARG A CA 1
ATOM 654 C C . ARG A 1 86 ? 3.181 -1.478 -0.793 1.00 92.88 86 ARG A C 1
ATOM 656 O O . ARG A 1 86 ? 4.353 -1.819 -0.697 1.00 92.88 86 ARG A O 1
ATOM 663 N N . ILE A 1 87 ? 2.773 -0.505 -1.597 1.00 92.75 87 ILE A N 1
ATOM 664 C CA . ILE A 1 87 ? 3.690 0.270 -2.433 1.00 92.75 87 ILE A CA 1
ATOM 665 C C . ILE A 1 87 ? 3.920 1.627 -1.767 1.00 92.75 87 ILE A C 1
ATOM 667 O O . ILE A 1 87 ? 2.971 2.344 -1.439 1.00 92.75 87 ILE A O 1
ATOM 671 N N . LYS A 1 88 ? 5.183 1.963 -1.514 1.00 91.50 88 LYS A N 1
ATOM 672 C CA . LYS A 1 88 ? 5.599 3.243 -0.945 1.00 91.50 88 LYS A CA 1
ATOM 673 C C . LYS A 1 88 ? 6.109 4.153 -2.051 1.00 91.50 88 LYS A C 1
ATOM 675 O O . LYS A 1 88 ? 7.242 4.002 -2.498 1.00 91.50 88 LYS A O 1
ATOM 680 N N . PHE A 1 89 ? 5.290 5.146 -2.375 1.00 88.31 89 PHE A N 1
ATOM 681 C CA . PHE A 1 89 ? 5.653 6.189 -3.320 1.00 88.31 89 PHE A CA 1
ATOM 682 C C . PHE A 1 89 ? 6.679 7.156 -2.722 1.00 88.31 89 PHE A C 1
ATOM 684 O O . PHE A 1 89 ? 6.460 7.766 -1.668 1.00 88.31 89 PHE A O 1
ATOM 691 N N . GLY A 1 90 ? 7.831 7.261 -3.374 1.00 84.88 90 GLY A N 1
ATOM 692 C CA . GLY A 1 90 ? 8.895 8.214 -3.072 1.00 84.88 90 GLY A CA 1
ATOM 693 C C . GLY A 1 90 ? 8.840 9.461 -3.952 1.00 84.88 90 GLY A C 1
ATOM 694 O O . GLY A 1 90 ? 9.265 10.527 -3.506 1.00 84.88 90 GLY A O 1
ATOM 695 N N . SER A 1 91 ? 8.290 9.334 -5.158 1.00 82.88 91 SER A N 1
ATOM 696 C CA . SER A 1 91 ? 8.222 10.376 -6.183 1.00 82.88 91 SER A CA 1
ATOM 697 C C . SER A 1 91 ? 7.007 10.187 -7.098 1.00 82.88 91 SER A C 1
ATOM 699 O O . SER A 1 91 ? 6.508 9.077 -7.248 1.00 82.88 91 SER A O 1
ATOM 701 N N . GLU A 1 92 ? 6.532 11.267 -7.723 1.00 82.56 92 GLU A N 1
ATOM 702 C CA . GLU A 1 92 ? 5.486 11.181 -8.750 1.00 82.56 92 GLU A CA 1
ATOM 703 C C . GLU A 1 92 ? 6.110 10.745 -10.084 1.00 82.56 92 GLU A C 1
ATOM 705 O O . GLU A 1 92 ? 6.908 11.476 -10.677 1.00 82.56 92 GLU A O 1
ATOM 710 N N . LYS A 1 93 ? 5.759 9.543 -10.556 1.00 86.19 93 LYS A N 1
ATOM 711 C CA . LYS A 1 93 ? 6.268 8.967 -11.807 1.00 86.19 93 LYS A CA 1
ATOM 712 C C . LYS A 1 93 ? 5.123 8.371 -12.621 1.00 86.19 93 LYS A C 1
ATOM 714 O O . LYS A 1 93 ? 4.708 7.239 -12.397 1.00 86.19 93 LYS A O 1
ATOM 719 N N . ALA A 1 94 ? 4.696 9.086 -13.660 1.00 84.69 94 ALA A N 1
ATOM 720 C CA . ALA A 1 94 ? 3.559 8.677 -14.489 1.00 84.69 94 ALA A CA 1
ATOM 721 C C . ALA A 1 94 ? 3.711 7.282 -15.133 1.00 84.69 94 ALA A C 1
ATOM 723 O O . ALA A 1 94 ? 2.716 6.598 -15.366 1.00 84.69 94 ALA A O 1
ATOM 724 N N . THR A 1 95 ? 4.937 6.854 -15.450 1.00 84.69 95 THR A N 1
ATOM 725 C CA . THR A 1 95 ? 5.200 5.506 -15.984 1.00 84.69 95 THR A CA 1
ATOM 726 C C . THR A 1 95 ? 4.909 4.428 -14.940 1.00 84.69 95 THR A C 1
ATOM 728 O O . THR A 1 95 ? 4.232 3.450 -15.250 1.00 84.69 95 THR A O 1
ATOM 731 N N . LEU A 1 96 ? 5.354 4.647 -13.701 1.00 86.75 96 LEU A N 1
ATOM 732 C CA . LEU A 1 96 ? 5.132 3.744 -12.576 1.00 86.75 96 LEU A CA 1
ATOM 733 C C . LEU A 1 96 ? 3.643 3.665 -12.222 1.00 86.75 96 LEU A C 1
ATOM 735 O O . LEU A 1 96 ? 3.094 2.576 -12.080 1.00 86.75 96 LEU A O 1
ATOM 739 N N . ASP A 1 97 ? 2.965 4.813 -12.179 1.00 87.81 97 ASP A N 1
ATOM 740 C CA . ASP A 1 97 ? 1.528 4.883 -11.900 1.00 87.81 97 ASP A CA 1
ATOM 741 C C . ASP A 1 97 ? 0.713 4.060 -12.909 1.00 87.81 97 ASP A C 1
ATOM 743 O O . ASP A 1 97 ? -0.232 3.361 -12.539 1.00 87.81 97 ASP A O 1
ATOM 747 N N . LYS A 1 98 ? 1.094 4.109 -14.194 1.00 86.56 98 LYS A N 1
ATOM 748 C CA . LYS A 1 98 ? 0.460 3.309 -15.251 1.00 86.56 98 LYS A CA 1
ATOM 749 C C . LYS A 1 98 ? 0.716 1.816 -15.075 1.00 86.56 98 LYS A C 1
ATOM 751 O O . LYS A 1 98 ? -0.221 1.045 -15.269 1.00 86.56 98 LYS A O 1
ATOM 756 N N . ALA A 1 99 ? 1.939 1.423 -14.721 1.00 85.88 99 ALA A N 1
ATOM 757 C CA . ALA A 1 99 ? 2.285 0.024 -14.486 1.00 85.88 99 ALA A CA 1
ATOM 758 C C . ALA A 1 99 ? 1.472 -0.548 -13.315 1.00 85.88 99 ALA A C 1
ATOM 760 O O . ALA A 1 99 ? 0.756 -1.531 -13.481 1.00 85.88 99 ALA A O 1
ATOM 761 N N . ILE A 1 100 ? 1.451 0.153 -12.177 1.00 88.19 100 ILE A N 1
ATOM 762 C CA . ILE A 1 100 ? 0.684 -0.250 -10.989 1.00 88.19 100 ILE A CA 1
ATOM 763 C C . ILE A 1 100 ? -0.815 -0.319 -11.293 1.00 88.19 100 ILE A C 1
ATOM 765 O O . ILE A 1 100 ? -1.502 -1.251 -10.872 1.00 88.19 100 ILE A O 1
ATOM 769 N N . ALA A 1 101 ? -1.345 0.650 -12.044 1.00 87.94 101 ALA A N 1
ATOM 770 C CA . ALA A 1 101 ? -2.745 0.637 -12.450 1.00 87.94 101 ALA A CA 1
ATOM 771 C C . ALA A 1 101 ? -3.082 -0.536 -13.387 1.00 87.94 101 ALA A C 1
ATOM 773 O O . ALA A 1 101 ? -4.216 -1.016 -13.359 1.00 87.94 101 ALA A O 1
ATOM 774 N N . ALA A 1 102 ? -2.140 -0.982 -14.224 1.00 87.19 102 ALA A N 1
ATOM 775 C CA . ALA A 1 102 ? -2.316 -2.144 -15.088 1.00 87.19 102 ALA A CA 1
ATOM 776 C C . ALA A 1 102 ? -2.334 -3.445 -14.272 1.00 87.19 102 ALA A C 1
ATOM 778 O O . ALA A 1 102 ? -3.304 -4.195 -14.385 1.00 87.19 102 ALA A O 1
ATOM 779 N N . SER A 1 103 ? -1.352 -3.647 -13.388 1.00 86.69 103 SER A N 1
ATOM 780 C CA . SER A 1 103 ? -1.300 -4.792 -12.468 1.00 86.69 103 SER A CA 1
ATOM 781 C C . SER A 1 103 ? -2.562 -4.879 -11.615 1.00 86.69 103 SER A C 1
ATOM 783 O O . SER A 1 103 ? -3.223 -5.912 -11.562 1.00 86.69 103 SER A O 1
ATOM 785 N N . LEU A 1 104 ? -3.001 -3.761 -11.027 1.00 86.12 104 LEU A N 1
ATOM 786 C CA . LEU A 1 104 ? -4.226 -3.755 -10.232 1.00 86.12 104 LEU A CA 1
ATOM 787 C C . LEU A 1 104 ? -5.451 -4.206 -11.041 1.00 86.12 104 LEU A C 1
ATOM 789 O O . LEU A 1 104 ? -6.274 -4.946 -10.520 1.00 86.12 104 LEU A O 1
ATOM 793 N N . LYS A 1 105 ? -5.585 -3.792 -12.306 1.00 86.12 105 LYS A N 1
ATOM 794 C CA . LYS A 1 105 ? -6.701 -4.231 -13.161 1.00 86.12 105 LYS A CA 1
ATOM 795 C C . LYS A 1 105 ? -6.639 -5.715 -13.513 1.00 86.12 105 LYS A C 1
ATOM 797 O O . LYS A 1 105 ? -7.688 -6.299 -13.745 1.00 86.12 105 LYS A O 1
ATOM 802 N N . ALA A 1 106 ? -5.447 -6.302 -13.590 1.00 85.56 106 ALA A N 1
ATOM 803 C CA . ALA A 1 106 ? -5.284 -7.723 -13.880 1.00 85.56 106 ALA A CA 1
ATOM 804 C C . ALA A 1 106 ? -5.695 -8.617 -12.695 1.00 85.56 106 ALA A C 1
ATOM 806 O O . ALA A 1 106 ? -6.110 -9.753 -12.907 1.00 85.56 106 ALA A O 1
ATOM 807 N N . HIS A 1 107 ? -5.610 -8.095 -11.465 1.00 80.50 107 HIS A N 1
ATOM 808 C CA . HIS A 1 107 ? -5.814 -8.854 -10.225 1.00 80.50 107 HIS A CA 1
ATOM 809 C C . HIS A 1 107 ? -7.070 -8.459 -9.414 1.00 80.50 107 HIS A C 1
ATOM 811 O O . HIS A 1 107 ? -7.306 -9.055 -8.360 1.00 80.50 107 HIS A O 1
ATOM 817 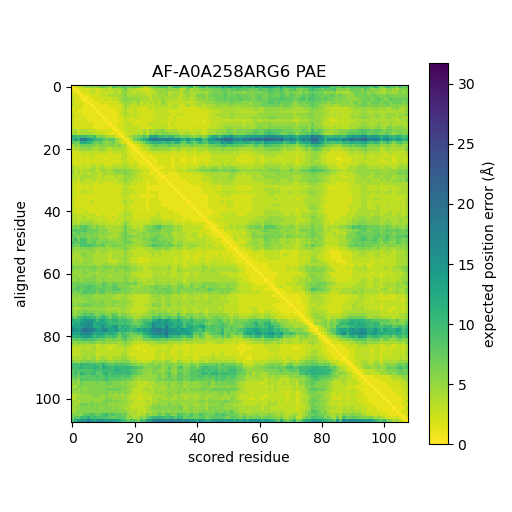N N . ALA A 1 108 ? -7.851 -7.458 -9.848 1.00 67.12 108 ALA A N 1
ATOM 818 C CA . ALA A 1 108 ? -8.996 -6.903 -9.104 1.00 67.12 108 ALA A CA 1
ATOM 819 C C . ALA A 1 108 ? -10.375 -7.333 -9.613 1.00 67.12 108 ALA A C 1
ATOM 821 O O . ALA A 1 108 ? -10.538 -7.576 -10.827 1.00 67.12 108 ALA A O 1
#

Radius of gyration: 14.02 Å; Cα contacts (8 Å, |Δi|>4): 90; chains: 1; bounding box: 31×36×28 Å

pLDDT: mean 87.3, std 5.89, range [63.12, 94.5]

Nearest PDB structures (foldseek):
  7bsi-assembly1_F  TM=4.021E-01  e=5.242E+00  Human herpesvirus 4 strain B95-8
  6w19-assembly1_J  TM=3.749E-01  e=5.580E+00  Human herpesvirus 4 strain B95-8
  5xx1-assembly1_I  TM=3.043E-01  e=7.163E+00  Salmonella enterica subsp. enterica serovar Typhi

Mean predicted aligned error: 4.67 Å

Sequence (108 aa):
MKLVKRPEIEAFLAKPQAPINACLIYGKDRGQVIERANALAAKIVADPKDPFNVSILTDSDIDHDPAKLDDELTAQSLMGGRRLVRIKFGSEKATLDKAIAASLKAHA

Secondary structure (DSSP, 8-state):
----SHHHHHHHHHS--S--S------S-HHHHHHHHHHHHHHHSS-TT-TTTEEEEEHHHHHH-THHHHHHHHPPPTTSS--EEEEE-SS--HHHHHHHHHHHHHH-

Foldseek 3Di:
DDDDDPVRLVVCLVPPDDPDLDDDQDDPDPVVSVVSVVSNCVVQDVDCPPVLQEAEAEPVNCVVPVCVVLCQLPDDRPVDGHHYYHYDYPDDDPVSVVSVVVSSVVRD

Solvent-accessible surface area (backbone atoms only — not comparable to full-atom values): 6850 Å² total; per-residue (Å²): 140,88,76,82,53,68,70,58,45,53,52,36,54,75,54,74,75,76,95,72,83,74,84,89,78,80,66,94,50,63,66,61,34,51,52,52,52,51,51,41,39,58,74,67,30,97,53,72,80,38,73,72,40,30,48,80,43,41,56,67,52,42,72,74,36,64,63,56,58,54,51,60,71,68,55,75,38,87,85,60,78,63,65,44,80,43,77,49,80,83,68,96,48,74,70,58,54,51,50,54,54,49,50,49,62,76,76,99